Protein AF-A0A919ZZG9-F1 (afdb_monomer_lite)

Foldseek 3Di:
DVVLLVDPDDPVQQPDQQSQLLNLLVQQCVPPQLVVQASPPSPQCQVRQVVVRHQFPDDRVCSRRVGQDQPGGDPPRPDRGDGSVVVNPDPDDDD

pLDDT: mean 75.96, std 9.7, range [46.22, 88.25]

Secondary structure (DSSP, 8-state):
--HHHHS---HHHHH-HHHHHHHHHHHHHTSTTTTTTS---SS-THHHHHTS--SB-S-HHHHHS-TT--TTB-TT-SSPPPPHHHHTTSPP---

Structure (mmCIF, N/CA/C/O backbone):
data_AF-A0A919ZZG9-F1
#
_entry.id   AF-A0A919ZZG9-F1
#
loop_
_atom_site.group_PDB
_atom_site.id
_atom_site.type_symbol
_atom_site.label_atom_id
_atom_site.label_alt_id
_atom_site.label_comp_id
_atom_site.label_asym_id
_atom_site.label_entity_id
_atom_site.label_seq_id
_atom_site.pdbx_PDB_ins_code
_atom_site.Cartn_x
_atom_site.Cartn_y
_atom_site.Cartn_z
_atom_site.occupancy
_atom_site.B_iso_or_equiv
_atom_site.auth_seq_id
_atom_site.auth_comp_id
_atom_site.auth_asym_id
_atom_site.auth_atom_id
_atom_site.pdbx_PDB_model_num
ATOM 1 N N . MET A 1 1 ? 15.602 -6.439 0.770 1.00 57.50 1 MET A N 1
ATOM 2 C CA . MET A 1 1 ? 14.190 -6.590 0.346 1.00 57.50 1 MET A CA 1
ATOM 3 C C . MET A 1 1 ? 13.595 -5.289 -0.226 1.00 57.50 1 MET A C 1
ATOM 5 O O . MET A 1 1 ? 12.746 -5.370 -1.099 1.00 57.50 1 MET A O 1
ATOM 9 N N . HIS A 1 2 ? 14.146 -4.109 0.107 1.00 62.72 2 HIS A N 1
ATOM 10 C CA . HIS A 1 2 ? 13.925 -2.847 -0.631 1.00 62.72 2 HIS A CA 1
ATOM 11 C C . HIS A 1 2 ? 14.137 -2.975 -2.155 1.00 62.72 2 HIS A C 1
ATOM 13 O O . HIS A 1 2 ? 13.310 -2.518 -2.930 1.00 62.72 2 HIS A O 1
ATOM 19 N N . PHE A 1 3 ? 15.196 -3.670 -2.593 1.00 60.53 3 PHE A N 1
ATOM 20 C CA . PHE A 1 3 ? 15.507 -3.868 -4.018 1.00 60.53 3 PHE A CA 1
ATOM 21 C C . PHE A 1 3 ? 14.343 -4.476 -4.820 1.00 60.53 3 PHE A C 1
ATOM 23 O O . PHE A 1 3 ? 14.013 -3.981 -5.890 1.00 60.53 3 PHE A O 1
ATOM 30 N N . CYS A 1 4 ? 13.634 -5.470 -4.271 1.00 59.09 4 CYS A N 1
ATOM 31 C CA . CYS A 1 4 ? 12.480 -6.092 -4.932 1.00 59.09 4 CYS A CA 1
ATOM 32 C C . CYS A 1 4 ? 11.297 -5.128 -5.137 1.00 59.09 4 CYS A C 1
ATOM 34 O O . CYS A 1 4 ? 10.403 -5.430 -5.924 1.00 59.09 4 CYS A O 1
ATOM 36 N N . CYS A 1 5 ? 11.275 -3.989 -4.435 1.00 61.12 5 CYS A N 1
ATOM 37 C CA . CYS A 1 5 ? 10.258 -2.951 -4.598 1.00 61.12 5 CYS A CA 1
ATOM 38 C C . CYS A 1 5 ? 10.555 -2.008 -5.777 1.00 61.12 5 CYS A C 1
ATOM 40 O O . CYS A 1 5 ? 9.626 -1.369 -6.262 1.00 61.12 5 CYS A O 1
ATOM 42 N N . HIS A 1 6 ? 11.808 -1.976 -6.250 1.00 67.50 6 HIS A N 1
ATOM 43 C CA . HIS A 1 6 ? 12.262 -1.212 -7.423 1.00 67.50 6 HIS A CA 1
ATOM 44 C C . HIS A 1 6 ? 12.382 -2.053 -8.691 1.00 67.50 6 HIS A C 1
ATOM 46 O O . HIS A 1 6 ? 12.569 -1.509 -9.772 1.00 67.50 6 HIS A O 1
ATOM 52 N N . VAL A 1 7 ? 12.276 -3.379 -8.578 1.00 68.06 7 VAL A N 1
ATOM 53 C CA . VAL A 1 7 ? 12.209 -4.248 -9.755 1.00 68.06 7 VAL A CA 1
ATOM 54 C C . VAL A 1 7 ? 10.914 -3.960 -10.515 1.00 68.06 7 VAL A C 1
ATOM 56 O O . VAL A 1 7 ? 9.836 -3.834 -9.914 1.00 68.06 7 VAL A O 1
ATOM 59 N N . ASP A 1 8 ? 11.036 -3.896 -11.841 1.00 65.25 8 ASP A N 1
ATOM 60 C CA . ASP A 1 8 ? 9.913 -3.709 -12.751 1.00 65.25 8 ASP A CA 1
ATOM 61 C C . ASP A 1 8 ? 8.792 -4.717 -12.508 1.00 65.25 8 ASP A C 1
ATOM 63 O O . ASP A 1 8 ? 8.984 -5.845 -12.029 1.00 65.25 8 ASP A O 1
ATOM 67 N N . GLU A 1 9 ? 7.579 -4.279 -12.827 1.00 66.62 9 GLU A N 1
ATOM 68 C CA . GLU A 1 9 ? 6.362 -5.004 -12.506 1.00 66.62 9 GLU A CA 1
ATOM 69 C C . GLU A 1 9 ? 6.245 -6.296 -13.329 1.00 66.62 9 GLU A C 1
ATOM 71 O O . GLU A 1 9 ? 5.689 -6.340 -14.421 1.00 66.62 9 GLU A O 1
ATOM 76 N N . ASN A 1 10 ? 6.773 -7.384 -12.772 1.00 72.12 10 ASN A N 1
ATOM 77 C CA . ASN A 1 10 ? 6.741 -8.713 -13.367 1.00 72.12 10 ASN A CA 1
ATOM 78 C C . ASN A 1 10 ? 5.590 -9.557 -12.806 1.00 72.12 10 ASN A C 1
ATOM 80 O O . ASN A 1 10 ? 5.171 -9.400 -11.655 1.00 72.12 10 ASN A O 1
ATOM 84 N N . ARG A 1 11 ? 5.119 -10.540 -13.591 1.00 71.88 11 ARG A N 1
ATOM 85 C CA . ARG A 1 11 ? 4.068 -11.488 -13.162 1.00 71.88 11 ARG A CA 1
ATOM 86 C C . ARG A 1 11 ? 4.420 -12.158 -11.827 1.00 71.88 11 ARG A C 1
ATOM 88 O O . ARG A 1 11 ? 3.536 -12.337 -10.998 1.00 71.88 11 ARG A O 1
ATOM 95 N N . PHE A 1 12 ? 5.697 -12.455 -11.598 1.00 73.94 12 PHE A N 1
ATOM 96 C CA . PHE A 1 12 ? 6.202 -13.032 -10.352 1.00 73.94 12 PHE A CA 1
ATOM 97 C C . PHE A 1 12 ? 6.003 -12.101 -9.141 1.00 73.94 12 PHE A C 1
ATOM 99 O O . PHE A 1 12 ? 5.351 -12.475 -8.168 1.00 73.94 12 PHE A O 1
ATOM 106 N N . VAL A 1 13 ? 6.473 -10.854 -9.238 1.00 70.50 13 VAL A N 1
ATOM 107 C CA . VAL A 1 13 ? 6.382 -9.838 -8.170 1.00 70.50 13 VAL A CA 1
ATOM 108 C C . VAL A 1 13 ? 4.924 -9.499 -7.843 1.00 70.50 13 VAL A C 1
ATOM 110 O O . VAL A 1 13 ? 4.578 -9.286 -6.683 1.00 70.50 13 VAL A O 1
ATOM 113 N N . ARG A 1 14 ? 4.046 -9.517 -8.854 1.00 70.94 14 ARG A N 1
ATOM 114 C CA . ARG A 1 14 ? 2.612 -9.242 -8.699 1.00 70.94 14 ARG A CA 1
ATOM 115 C C . ARG A 1 14 ? 1.860 -10.330 -7.920 1.00 70.94 14 ARG A C 1
ATOM 117 O O . ARG A 1 14 ? 0.935 -10.002 -7.177 1.00 70.94 14 ARG A O 1
ATOM 124 N N . HIS A 1 15 ? 2.240 -11.600 -8.081 1.00 75.75 15 HIS A N 1
ATOM 125 C CA . HIS A 1 15 ? 1.529 -12.742 -7.483 1.00 75.75 15 HIS A CA 1
ATOM 126 C C . HIS A 1 15 ? 2.110 -13.207 -6.144 1.00 75.75 15 HIS A C 1
ATOM 128 O O . HIS A 1 15 ? 1.449 -13.959 -5.434 1.00 75.75 15 HIS A O 1
ATOM 134 N N . MET A 1 16 ? 3.307 -12.754 -5.759 1.00 81.44 16 MET A N 1
ATOM 135 C CA . MET A 1 16 ? 3.857 -13.047 -4.436 1.00 81.44 16 MET A CA 1
ATOM 136 C C . MET A 1 16 ? 3.221 -12.147 -3.361 1.00 81.44 16 MET A C 1
ATOM 138 O O . MET A 1 16 ? 3.495 -10.944 -3.345 1.00 81.44 16 MET A O 1
ATOM 142 N N . PRO A 1 17 ? 2.431 -12.703 -2.422 1.00 74.06 17 PRO A N 1
ATOM 143 C CA . PRO A 1 17 ? 1.581 -11.931 -1.508 1.00 74.06 17 PRO A CA 1
ATOM 144 C C . PRO A 1 17 ? 2.355 -11.134 -0.442 1.00 74.06 17 PRO A C 1
ATOM 146 O O . PRO A 1 17 ? 1.824 -10.195 0.144 1.00 74.06 17 PRO A O 1
ATOM 149 N N . PHE A 1 18 ? 3.614 -11.486 -0.182 1.00 80.44 18 PHE A N 1
ATOM 150 C CA . PHE A 1 18 ? 4.483 -10.710 0.703 1.00 80.44 18 PHE A CA 1
ATOM 151 C C . PHE A 1 18 ? 5.154 -9.560 -0.060 1.00 80.44 18 PHE A C 1
ATOM 153 O O . PHE A 1 18 ? 5.085 -8.403 0.345 1.00 80.44 18 PHE A O 1
ATOM 160 N N . ILE A 1 19 ? 5.738 -9.857 -1.225 1.00 79.38 19 ILE A N 1
ATOM 161 C CA . ILE A 1 19 ? 6.473 -8.874 -2.033 1.00 79.38 19 ILE A CA 1
ATOM 162 C C . ILE A 1 19 ? 5.548 -7.771 -2.562 1.00 79.38 19 ILE A C 1
ATOM 164 O O . ILE A 1 19 ? 5.913 -6.597 -2.526 1.00 79.38 19 ILE A O 1
ATOM 168 N N . ASN A 1 20 ? 4.336 -8.111 -3.009 1.00 82.62 20 ASN A N 1
ATOM 169 C CA . ASN A 1 20 ? 3.384 -7.104 -3.473 1.00 82.62 20 ASN A CA 1
ATOM 170 C C . ASN A 1 20 ? 2.948 -6.156 -2.332 1.00 82.62 20 ASN A C 1
ATOM 172 O O . ASN A 1 20 ? 2.885 -4.940 -2.515 1.00 82.62 20 ASN A O 1
ATOM 176 N N . THR A 1 21 ? 2.749 -6.673 -1.123 1.00 84.12 21 THR A N 1
ATOM 177 C CA . THR A 1 21 ? 2.402 -5.873 0.053 1.00 84.12 21 THR A CA 1
ATOM 178 C C . THR A 1 21 ? 3.523 -4.906 0.415 1.00 84.12 21 THR A C 1
ATOM 180 O O . THR A 1 21 ? 3.272 -3.727 0.662 1.00 84.12 21 THR A O 1
ATOM 183 N N . LEU A 1 22 ? 4.765 -5.382 0.379 1.00 81.62 22 LEU A N 1
ATOM 184 C CA . LEU A 1 22 ? 5.951 -4.589 0.695 1.00 81.62 22 LEU A CA 1
ATOM 185 C C . LEU A 1 22 ? 6.209 -3.506 -0.343 1.00 81.62 22 LEU A C 1
ATOM 187 O O . LEU A 1 22 ? 6.510 -2.373 0.017 1.00 81.62 22 LEU A O 1
ATOM 191 N N . ARG A 1 23 ? 5.991 -3.809 -1.624 1.00 82.06 23 ARG A N 1
ATOM 192 C CA . ARG A 1 23 ? 6.093 -2.813 -2.693 1.00 82.06 23 ARG A CA 1
ATOM 193 C C . ARG A 1 23 ? 5.046 -1.708 -2.531 1.00 82.06 23 ARG A C 1
ATOM 195 O O . ARG A 1 23 ? 5.375 -0.538 -2.683 1.00 82.06 23 ARG A O 1
ATOM 202 N N . ARG A 1 24 ? 3.808 -2.041 -2.139 1.00 84.69 24 ARG A N 1
ATOM 203 C CA . ARG A 1 24 ? 2.790 -1.034 -1.774 1.00 84.69 24 ARG A CA 1
ATOM 204 C C . ARG A 1 24 ? 3.217 -0.206 -0.568 1.00 84.69 24 ARG A C 1
ATOM 206 O O . ARG A 1 24 ? 3.126 1.013 -0.613 1.00 84.69 24 ARG A O 1
ATOM 213 N N . HIS A 1 25 ? 3.670 -0.867 0.490 1.00 84.00 25 HIS A N 1
ATOM 214 C CA . HIS A 1 25 ? 4.116 -0.220 1.720 1.00 84.00 25 HIS A CA 1
ATOM 215 C C . HIS A 1 25 ? 5.254 0.776 1.448 1.00 84.00 25 HIS A C 1
ATOM 217 O O . HIS A 1 25 ? 5.197 1.917 1.898 1.00 84.00 25 HIS A O 1
ATOM 223 N N . HIS A 1 26 ? 6.217 0.381 0.615 1.00 84.00 26 HIS A N 1
ATOM 224 C CA . HIS A 1 26 ? 7.315 1.220 0.151 1.00 84.00 26 HIS A CA 1
ATOM 225 C C . HIS A 1 26 ? 6.846 2.435 -0.659 1.00 84.00 26 HIS A C 1
ATOM 227 O O . HIS A 1 26 ? 7.258 3.561 -0.396 1.00 84.00 26 HIS A O 1
ATOM 233 N N . VAL A 1 27 ? 5.953 2.226 -1.629 1.00 82.25 27 VAL A N 1
ATOM 234 C CA . VAL A 1 27 ? 5.391 3.317 -2.441 1.00 82.25 27 VAL A CA 1
ATOM 235 C C . VAL A 1 27 ? 4.581 4.284 -1.576 1.00 82.25 27 VAL A C 1
ATOM 237 O O . VAL A 1 27 ? 4.658 5.496 -1.771 1.00 82.25 27 VAL A O 1
ATOM 240 N N . ALA A 1 28 ? 3.852 3.771 -0.583 1.00 83.44 28 ALA A N 1
ATOM 241 C CA . ALA A 1 28 ? 3.135 4.593 0.382 1.00 83.44 28 ALA A CA 1
ATOM 242 C C . ALA A 1 28 ? 4.086 5.421 1.257 1.00 83.44 28 ALA A C 1
ATOM 244 O O . ALA A 1 28 ? 3.833 6.606 1.457 1.00 83.44 28 ALA A O 1
ATOM 245 N N . HIS A 1 29 ? 5.206 4.838 1.690 1.00 82.69 29 HIS A N 1
ATOM 246 C CA . HIS A 1 29 ? 6.280 5.565 2.366 1.00 82.69 29 HIS A CA 1
ATOM 247 C C . HIS A 1 29 ? 6.890 6.657 1.467 1.00 82.69 29 HIS A C 1
ATOM 249 O O . HIS A 1 29 ? 7.176 7.750 1.931 1.00 82.69 29 HIS A O 1
ATOM 255 N N . HIS A 1 30 ? 7.007 6.446 0.155 1.00 80.12 30 HIS A N 1
ATOM 256 C CA . HIS A 1 30 ? 7.490 7.491 -0.758 1.00 80.12 30 HIS A CA 1
ATOM 257 C C . HIS A 1 30 ? 6.500 8.638 -1.024 1.00 80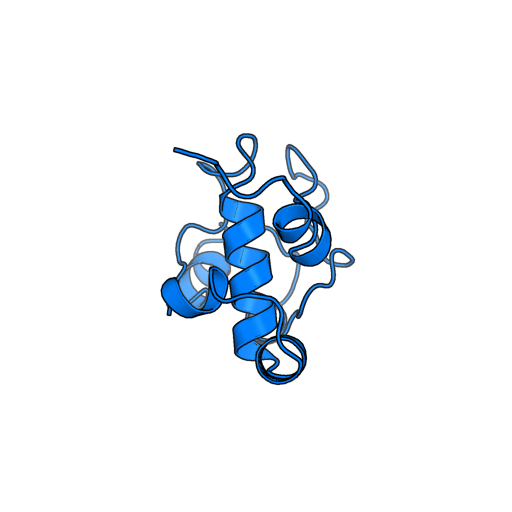.12 30 HIS A C 1
ATOM 259 O O . HIS A 1 30 ? 6.866 9.634 -1.658 1.00 80.12 30 HIS A O 1
ATOM 265 N N . ASN A 1 31 ? 5.260 8.559 -0.535 1.00 81.25 31 ASN A N 1
ATOM 266 C CA . ASN A 1 31 ? 4.340 9.686 -0.607 1.00 81.25 31 ASN A CA 1
ATOM 267 C C . ASN A 1 31 ? 4.832 10.804 0.325 1.00 81.25 31 ASN A C 1
ATOM 269 O O . ASN A 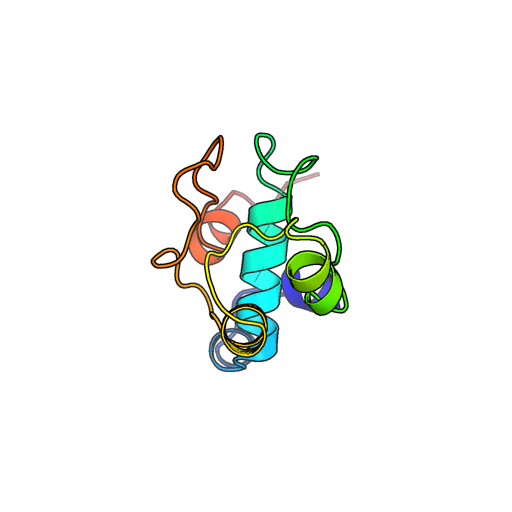1 31 ? 4.833 10.641 1.541 1.00 81.25 31 ASN A O 1
ATOM 273 N N . ARG A 1 32 ? 5.216 11.960 -0.236 1.00 76.56 32 ARG A N 1
ATOM 274 C CA . ARG A 1 32 ? 5.782 13.102 0.513 1.00 76.56 32 ARG A CA 1
ATOM 275 C C . ARG A 1 32 ? 4.932 13.535 1.713 1.00 76.56 32 ARG A C 1
ATOM 277 O O . ARG A 1 32 ? 5.481 14.016 2.694 1.00 76.56 32 ARG A O 1
ATOM 284 N N . SER A 1 33 ? 3.614 13.358 1.642 1.00 77.56 33 SER A N 1
ATOM 285 C CA . SER A 1 33 ? 2.691 13.705 2.728 1.00 77.56 33 SER A CA 1
ATOM 286 C C . SER A 1 33 ? 2.662 12.690 3.878 1.00 77.56 33 SER A C 1
ATOM 288 O O . SER A 1 33 ? 2.132 13.015 4.933 1.00 77.56 33 SER A O 1
ATOM 290 N N . LEU A 1 34 ? 3.182 11.476 3.669 1.00 78.50 34 LEU A N 1
ATOM 291 C CA . LEU A 1 34 ? 3.115 10.334 4.594 1.00 78.50 34 LEU A CA 1
ATOM 292 C C . LEU A 1 34 ? 4.499 9.807 5.015 1.00 78.50 34 LEU A C 1
ATOM 294 O O . LEU A 1 34 ? 4.610 9.127 6.031 1.00 78.50 34 LEU A O 1
ATOM 298 N N . MET A 1 35 ? 5.547 10.136 4.254 1.00 78.75 35 MET A N 1
ATOM 299 C CA . MET A 1 35 ? 6.910 9.598 4.363 1.00 78.75 35 MET A CA 1
ATOM 300 C C . MET A 1 35 ? 7.534 9.682 5.756 1.00 78.75 35 MET A C 1
ATOM 302 O O . MET A 1 35 ? 8.328 8.822 6.112 1.00 78.75 35 MET A O 1
ATOM 306 N N . MET A 1 36 ? 7.188 10.706 6.537 1.00 80.00 36 MET A N 1
ATOM 307 C CA . MET A 1 36 ? 7.745 10.922 7.878 1.00 80.00 36 MET A CA 1
ATOM 308 C C . MET A 1 36 ? 6.842 10.412 9.007 1.00 80.00 36 MET A C 1
ATOM 310 O O . MET A 1 36 ? 7.213 10.513 10.172 1.00 80.00 36 MET A O 1
ATOM 314 N N . GLU A 1 37 ? 5.652 9.904 8.686 1.00 76.06 37 GLU A N 1
ATOM 315 C CA . GLU A 1 37 ? 4.611 9.597 9.675 1.00 76.06 37 GLU A CA 1
ATOM 316 C C . GLU A 1 37 ? 4.260 8.113 9.718 1.00 76.06 37 GLU A C 1
ATOM 318 O O . GLU A 1 37 ? 3.910 7.597 10.780 1.00 76.06 37 GLU A O 1
ATOM 323 N N . VAL A 1 38 ? 4.344 7.424 8.577 1.00 82.12 38 VAL A N 1
ATOM 324 C CA . VAL A 1 38 ? 3.927 6.027 8.462 1.00 82.12 38 VAL A CA 1
ATOM 325 C C . VAL A 1 38 ? 4.885 5.188 7.618 1.00 82.12 38 VAL A C 1
ATOM 327 O O . VAL A 1 38 ? 5.583 5.696 6.739 1.00 82.12 38 VAL A O 1
ATOM 330 N N . ASN A 1 39 ? 4.852 3.872 7.846 1.00 81.75 39 ASN A N 1
A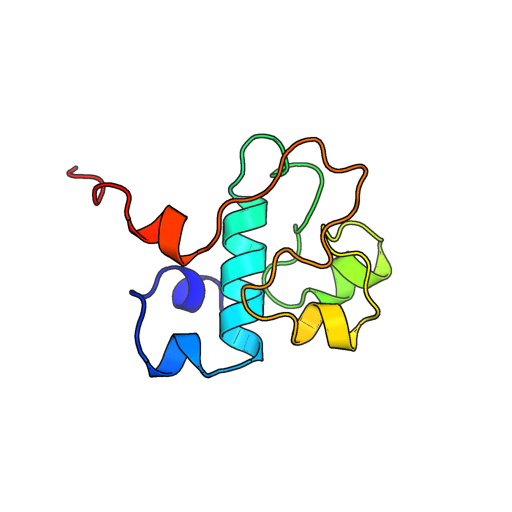TOM 331 C CA . ASN A 1 39 ? 5.527 2.854 7.039 1.00 81.75 39 ASN A CA 1
ATOM 332 C C . ASN A 1 39 ? 7.059 2.983 7.007 1.00 81.75 39 ASN A C 1
ATOM 334 O O . ASN A 1 39 ? 7.680 2.969 5.943 1.00 81.75 39 ASN A O 1
ATOM 338 N N . MET A 1 40 ? 7.673 3.127 8.184 1.00 77.69 40 MET A N 1
ATOM 339 C CA . MET A 1 40 ? 9.123 3.312 8.311 1.00 77.69 40 MET A CA 1
ATOM 340 C C . MET A 1 40 ? 9.883 1.978 8.296 1.00 77.69 40 MET A C 1
ATOM 342 O O . MET A 1 40 ? 11.076 1.945 7.983 1.00 77.69 40 MET A O 1
ATOM 346 N N . ASN A 1 41 ? 9.223 0.859 8.618 1.00 74.31 41 ASN A N 1
ATOM 347 C CA . ASN A 1 41 ? 9.859 -0.450 8.681 1.00 74.31 41 ASN A CA 1
ATOM 348 C C . ASN A 1 41 ? 9.666 -1.249 7.391 1.00 74.31 41 ASN A C 1
ATOM 350 O O . ASN A 1 41 ? 8.832 -2.147 7.268 1.00 74.31 41 ASN A O 1
ATOM 354 N N . LEU A 1 42 ? 10.550 -0.967 6.440 1.00 62.28 42 LEU A N 1
ATOM 355 C CA . LEU A 1 42 ? 10.497 -1.566 5.118 1.00 62.28 42 LEU A CA 1
ATOM 356 C C . LEU A 1 42 ? 10.848 -3.064 5.079 1.00 62.28 42 LEU A C 1
ATOM 358 O O . LEU A 1 42 ? 10.432 -3.750 4.152 1.00 62.28 42 LEU A O 1
ATOM 362 N N . THR A 1 43 ? 11.627 -3.587 6.033 1.00 58.31 43 THR A N 1
ATOM 363 C CA . THR A 1 43 ? 12.126 -4.978 5.975 1.00 58.31 43 THR A CA 1
ATOM 364 C C . THR A 1 43 ? 11.187 -5.958 6.673 1.00 58.31 43 THR A C 1
ATOM 366 O O . THR A 1 43 ? 10.977 -7.064 6.175 1.00 58.31 43 THR A O 1
ATOM 369 N N . PHE A 1 44 ? 10.584 -5.536 7.786 1.00 63.88 44 PHE A N 1
ATOM 370 C CA . PHE A 1 44 ? 9.591 -6.301 8.527 1.00 63.88 44 PHE A CA 1
ATOM 371 C C . PHE A 1 44 ? 8.507 -5.341 9.037 1.00 63.88 44 PHE A C 1
ATOM 373 O O . PHE A 1 44 ? 8.636 -4.813 10.145 1.00 63.88 44 PHE A O 1
ATOM 380 N N . PRO A 1 45 ? 7.391 -5.163 8.305 1.00 65.38 45 PRO A N 1
ATOM 381 C CA . PRO A 1 45 ? 6.313 -4.235 8.678 1.00 65.38 45 PRO A CA 1
ATOM 382 C C . PRO A 1 45 ? 5.537 -4.675 9.942 1.00 65.38 45 PRO A C 1
ATOM 384 O O . PRO A 1 45 ? 4.481 -4.138 10.266 1.00 65.38 45 PRO A O 1
ATOM 387 N N . ILE A 1 46 ? 6.072 -5.651 10.683 1.00 74.44 46 ILE A N 1
ATOM 388 C CA . 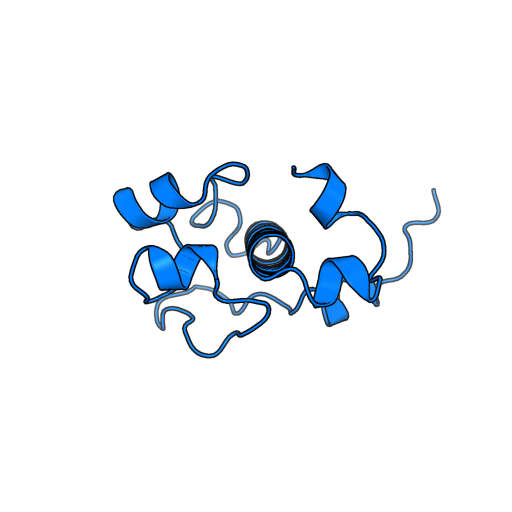ILE A 1 46 ? 5.646 -6.062 12.021 1.00 74.44 46 ILE A CA 1
ATOM 389 C C . ILE A 1 46 ? 5.797 -4.892 12.997 1.00 74.44 46 ILE A C 1
ATOM 391 O O . ILE A 1 46 ? 4.909 -4.675 13.816 1.00 74.44 46 ILE A O 1
ATOM 395 N N . ALA A 1 47 ? 6.885 -4.119 12.897 1.00 75.50 47 ALA A N 1
ATOM 396 C CA . ALA A 1 47 ? 7.101 -2.982 13.788 1.00 75.50 47 ALA A CA 1
ATOM 397 C C . ALA A 1 47 ? 6.094 -1.855 13.523 1.00 75.50 47 ALA A C 1
ATOM 399 O O . ALA A 1 47 ? 5.566 -1.297 14.473 1.00 75.50 47 ALA A O 1
ATOM 400 N N . ASP A 1 48 ? 5.763 -1.566 12.260 1.00 79.81 48 ASP A N 1
ATOM 401 C CA . ASP A 1 48 ? 4.760 -0.539 11.948 1.00 79.81 48 ASP A CA 1
ATOM 402 C C . ASP A 1 48 ? 3.356 -0.923 12.430 1.00 79.81 48 ASP A C 1
ATOM 404 O O . ASP A 1 48 ? 2.563 -0.061 12.806 1.00 79.81 48 ASP A O 1
ATOM 408 N N . TRP A 1 49 ? 3.045 -2.221 12.463 1.00 81.31 49 TRP A N 1
ATOM 409 C CA . TRP A 1 49 ? 1.832 -2.706 13.114 1.00 81.31 49 TRP A CA 1
ATOM 410 C C . TRP A 1 49 ? 1.918 -2.582 14.644 1.00 81.31 49 TRP A C 1
ATOM 412 O O . TRP A 1 49 ? 0.990 -2.066 15.262 1.00 81.31 49 TRP A O 1
ATOM 422 N N . LEU A 1 50 ? 3.038 -2.999 15.248 1.00 79.69 50 LEU A N 1
ATOM 423 C CA . LEU A 1 50 ? 3.245 -2.987 16.702 1.00 79.69 50 LEU A CA 1
ATOM 424 C C . LEU A 1 50 ? 3.228 -1.568 17.290 1.00 79.69 50 LEU A C 1
ATOM 426 O O . LEU A 1 50 ? 2.625 -1.341 18.334 1.00 79.69 50 LEU A O 1
ATOM 430 N N . PHE A 1 51 ? 3.873 -0.618 16.615 1.00 81.06 51 PHE A N 1
ATOM 431 C CA . PHE A 1 51 ? 3.940 0.789 17.015 1.00 81.06 51 PHE A CA 1
ATOM 432 C C . PHE A 1 51 ? 2.782 1.625 16.454 1.00 81.06 51 PHE A C 1
ATOM 434 O O . PHE A 1 51 ? 2.695 2.820 16.723 1.00 81.06 51 PHE A O 1
ATOM 441 N N . GLY A 1 52 ? 1.883 1.020 15.671 1.00 79.38 52 GLY A N 1
ATOM 442 C CA . GLY A 1 52 ? 0.727 1.701 15.088 1.00 79.38 52 GLY A CA 1
ATOM 443 C C . GLY A 1 52 ? 1.063 2.715 13.986 1.00 79.38 52 GLY A C 1
ATOM 444 O O . GLY A 1 52 ? 0.153 3.393 13.504 1.00 79.38 52 GLY A O 1
ATOM 445 N N . THR A 1 53 ? 2.320 2.787 13.544 1.00 84.56 53 THR A N 1
ATOM 446 C CA . THR A 1 53 ? 2.823 3.655 12.466 1.00 84.56 53 THR A CA 1
ATOM 447 C C . THR A 1 53 ? 2.553 3.099 11.070 1.00 84.56 53 THR A C 1
ATOM 449 O O . THR A 1 53 ? 3.104 3.585 10.092 1.00 84.56 53 THR A O 1
ATOM 452 N N . SER A 1 54 ? 1.707 2.080 10.921 1.00 85.38 54 SER A N 1
ATOM 453 C CA . SER A 1 54 ? 1.280 1.651 9.592 1.00 85.38 54 SER A CA 1
ATOM 454 C C . SER A 1 54 ? 0.128 2.486 9.040 1.00 85.38 54 SER A C 1
ATOM 456 O O . SER A 1 54 ? -0.744 2.949 9.778 1.00 85.38 54 SER A O 1
ATOM 458 N N . ASP A 1 55 ? 0.084 2.614 7.718 1.00 84.94 55 ASP A N 1
ATOM 459 C CA . ASP A 1 55 ? -1.007 3.237 6.976 1.00 84.94 55 ASP A CA 1
ATOM 460 C C . ASP A 1 55 ? -2.283 2.377 6.873 1.00 84.94 55 ASP A C 1
ATOM 462 O O . ASP A 1 55 ? -3.337 2.887 6.489 1.00 84.94 55 ASP A O 1
ATOM 466 N N . LEU A 1 56 ? -2.218 1.085 7.218 1.00 88.25 56 LEU A N 1
ATOM 467 C CA . LEU A 1 56 ? -3.357 0.166 7.136 1.00 88.25 56 LEU A CA 1
ATOM 468 C C . LEU A 1 56 ? -4.112 0.031 8.467 1.00 88.25 56 LEU A C 1
ATOM 470 O O . LEU A 1 56 ? -3.532 -0.074 9.544 1.00 88.25 56 LEU A O 1
ATOM 474 N N . ASN A 1 57 ? -5.437 -0.072 8.384 1.00 87.12 57 ASN A N 1
ATOM 475 C CA . ASN A 1 57 ? -6.327 -0.437 9.482 1.00 87.12 57 ASN A CA 1
ATOM 476 C C . ASN A 1 57 ? -6.646 -1.946 9.443 1.00 87.12 57 ASN A C 1
ATOM 478 O O . ASN A 1 57 ? -7.752 -2.364 9.095 1.00 87.12 57 ASN A O 1
ATOM 482 N N . ARG A 1 58 ? -5.641 -2.793 9.713 1.00 85.19 58 ARG A N 1
ATOM 483 C CA . ARG A 1 58 ? -5.774 -4.266 9.755 1.00 85.19 58 ARG A CA 1
ATOM 484 C C . ARG A 1 58 ? -4.972 -4.891 10.901 1.00 85.19 58 ARG A C 1
ATOM 486 O O . ARG A 1 58 ? -4.087 -4.270 11.471 1.00 85.19 58 ARG A O 1
ATOM 493 N N . GLY A 1 59 ? -5.218 -6.169 11.190 1.00 85.00 59 GLY A N 1
ATOM 494 C CA . GLY A 1 59 ? -4.314 -6.971 12.026 1.00 85.00 59 GLY A CA 1
ATOM 495 C C . GLY A 1 59 ? -2.963 -7.254 11.348 1.00 85.00 59 GLY A C 1
ATOM 496 O O . GLY A 1 59 ? -2.776 -6.946 10.167 1.00 85.00 59 GLY A O 1
ATOM 497 N N . LEU A 1 60 ? -2.052 -7.907 12.076 1.00 82.69 60 LEU A N 1
ATOM 498 C CA . LEU A 1 60 ? -0.690 -8.237 11.630 1.00 82.69 60 LEU A CA 1
ATOM 499 C C . LEU A 1 60 ? -0.653 -8.995 10.290 1.00 82.69 60 LEU A C 1
ATOM 501 O O . LEU A 1 60 ? 0.052 -8.601 9.365 1.00 82.69 60 LEU A O 1
ATOM 505 N N . LEU A 1 61 ? -1.465 -10.046 10.140 1.00 82.25 61 LEU A N 1
ATOM 506 C CA . LEU A 1 61 ? -1.549 -10.805 8.882 1.00 82.25 61 LEU A CA 1
ATOM 507 C C . LEU A 1 61 ? -2.064 -9.944 7.724 1.00 82.25 61 LEU A C 1
ATOM 509 O O . LEU A 1 61 ? -1.609 -10.074 6.591 1.00 82.25 61 LEU A O 1
ATOM 513 N N . GLY A 1 62 ? -2.982 -9.022 8.015 1.00 82.69 62 GLY A N 1
ATOM 514 C CA . GLY A 1 62 ? -3.476 -8.069 7.030 1.00 82.69 62 GLY A CA 1
ATOM 515 C C . GLY A 1 62 ? -2.411 -7.067 6.596 1.00 82.69 62 GLY A C 1
ATOM 516 O O . GLY A 1 62 ? -2.452 -6.645 5.453 1.00 82.69 62 GLY A O 1
ATOM 517 N N . HIS A 1 63 ? -1.453 -6.725 7.460 1.00 83.19 63 HIS A N 1
ATOM 518 C CA . HIS A 1 63 ? -0.315 -5.863 7.125 1.00 83.19 63 HIS A CA 1
ATOM 519 C C . HIS A 1 63 ? 0.750 -6.571 6.290 1.00 83.19 63 HIS A C 1
ATOM 521 O O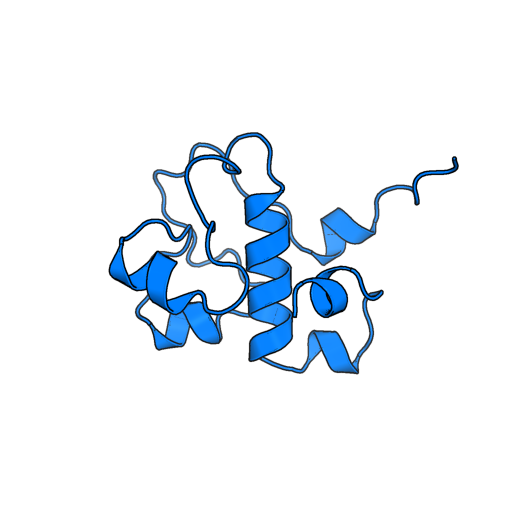 . HIS A 1 63 ? 1.400 -5.931 5.472 1.00 83.19 63 HIS A O 1
ATOM 527 N N . LEU A 1 64 ? 0.915 -7.882 6.480 1.00 82.19 64 LEU A N 1
ATOM 528 C CA . LEU A 1 64 ? 1.895 -8.695 5.753 1.00 82.19 64 LEU A CA 1
ATOM 529 C C . LEU A 1 64 ? 1.386 -9.164 4.381 1.00 82.19 64 LEU A C 1
ATOM 531 O O . LEU A 1 64 ? 2.190 -9.346 3.469 1.00 82.19 64 LEU A O 1
ATOM 535 N N . PHE A 1 65 ? 0.068 -9.336 4.227 1.00 84.81 65 PHE A N 1
ATOM 536 C CA . PHE A 1 65 ? -0.560 -9.926 3.036 1.00 84.81 65 PHE A CA 1
ATOM 537 C C . PHE A 1 65 ? -1.679 -9.058 2.433 1.00 84.81 65 PHE A C 1
ATOM 539 O O . PHE A 1 65 ? -2.655 -9.567 1.883 1.00 84.81 65 PHE A O 1
ATOM 546 N N . ASN A 1 66 ? -1.573 -7.733 2.540 1.00 85.19 66 ASN A N 1
ATOM 547 C CA . ASN A 1 66 ? -2.564 -6.803 1.987 1.00 85.19 66 ASN A CA 1
ATOM 548 C C . ASN A 1 66 ? -2.591 -6.768 0.444 1.00 85.19 66 ASN A C 1
ATOM 550 O O . ASN A 1 66 ? -3.591 -6.385 -0.167 1.00 85.19 66 ASN A O 1
ATOM 554 N N . GLY A 1 67 ? -1.466 -7.087 -0.190 1.00 85.00 67 GLY A N 1
ATOM 555 C CA . GLY A 1 67 ? -1.229 -6.845 -1.605 1.00 85.00 67 GLY A CA 1
ATOM 556 C C . GLY A 1 67 ? -1.206 -5.359 -1.951 1.00 85.00 67 GLY A C 1
ATOM 557 O O . GLY A 1 67 ? -0.764 -4.526 -1.160 1.00 85.00 67 GLY A O 1
ATOM 558 N N . TYR A 1 68 ? -1.706 -5.026 -3.143 1.00 82.69 68 TYR A N 1
ATOM 559 C CA . TYR A 1 68 ? -1.823 -3.649 -3.648 1.00 82.69 68 TYR A CA 1
ATOM 560 C C . TYR A 1 68 ? -3.137 -2.952 -3.260 1.00 82.69 68 TYR A C 1
ATOM 562 O O . TYR A 1 68 ? -3.417 -1.862 -3.748 1.00 82.69 68 TYR A O 1
ATOM 570 N N . SER A 1 69 ? -3.953 -3.562 -2.399 1.00 82.50 69 SER A N 1
ATOM 571 C CA . SER A 1 69 ? -5.259 -3.012 -2.029 1.00 82.50 69 SER A CA 1
ATOM 572 C C . SER A 1 69 ? -5.133 -1.727 -1.206 1.00 82.50 69 SER A C 1
ATOM 574 O O . SER A 1 69 ? -4.403 -1.682 -0.217 1.00 82.50 69 SER A O 1
ATOM 576 N N . THR A 1 70 ? -5.899 -0.699 -1.561 1.00 82.44 70 THR A N 1
ATOM 577 C CA . THR A 1 70 ? -6.057 0.545 -0.783 1.00 82.44 70 THR A CA 1
ATOM 578 C C . THR A 1 70 ? -7.338 0.555 0.059 1.00 82.44 70 THR A C 1
ATOM 580 O O . THR A 1 70 ? -7.610 1.520 0.762 1.00 82.44 70 THR A O 1
ATOM 583 N N . LYS A 1 71 ? -8.116 -0.538 0.058 1.00 83.88 71 LYS A N 1
ATOM 584 C CA . LYS A 1 71 ? -9.405 -0.634 0.770 1.00 83.88 71 LYS A CA 1
ATOM 585 C C . LYS A 1 71 ? -9.291 -0.461 2.288 1.00 83.88 71 LYS A C 1
ATOM 587 O O . LYS A 1 71 ? -10.257 -0.089 2.938 1.00 83.88 71 LYS A O 1
ATOM 592 N N . HIS A 1 72 ? -8.135 -0.796 2.851 1.00 86.25 72 HIS A N 1
ATOM 593 C CA . HIS A 1 72 ? -7.912 -0.806 4.295 1.00 86.25 72 HIS A CA 1
ATOM 594 C C . HIS A 1 72 ? -7.009 0.333 4.759 1.00 86.25 72 HIS A C 1
ATOM 596 O O . HIS A 1 72 ? -6.371 0.200 5.798 1.00 86.25 72 HIS A O 1
ATOM 602 N N . LEU A 1 73 ? -6.895 1.410 3.985 1.00 8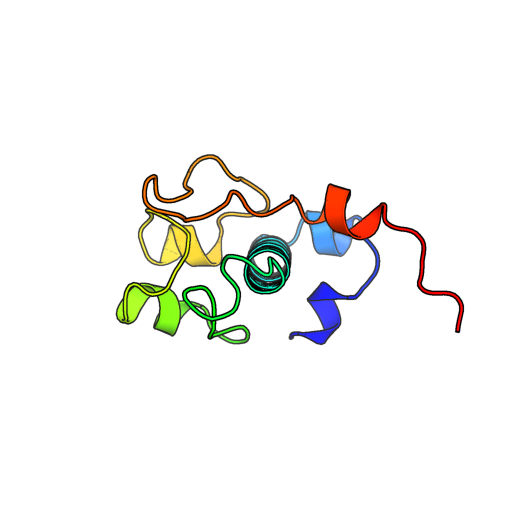7.38 73 LEU A N 1
ATOM 603 C CA . LEU A 1 73 ? -6.203 2.609 4.440 1.00 87.38 73 LEU A CA 1
ATOM 604 C C . LEU A 1 73 ? -6.922 3.193 5.660 1.00 87.38 73 LEU A C 1
ATOM 606 O O . LEU A 1 73 ? -8.146 3.124 5.753 1.00 87.38 73 LEU A O 1
ATOM 610 N N . LYS A 1 74 ? -6.161 3.738 6.609 1.00 86.19 74 LYS A N 1
ATOM 611 C CA . LYS A 1 74 ? -6.746 4.478 7.728 1.00 86.19 74 LYS A CA 1
ATOM 612 C C . LYS A 1 74 ? -7.369 5.787 7.225 1.00 86.19 74 LYS A C 1
ATOM 614 O O . LYS A 1 74 ? -6.789 6.472 6.385 1.00 86.19 74 LYS A O 1
ATOM 619 N N . ASP A 1 75 ? -8.510 6.167 7.793 1.00 82.88 75 ASP A N 1
ATOM 620 C CA . ASP A 1 75 ? -9.242 7.380 7.394 1.00 82.88 75 ASP A CA 1
ATOM 621 C C . ASP A 1 75 ? -8.543 8.680 7.827 1.00 82.88 75 ASP A C 1
ATOM 623 O O . ASP A 1 75 ? -8.816 9.750 7.294 1.00 82.88 75 ASP A O 1
ATOM 627 N N . ASN A 1 76 ? -7.615 8.596 8.785 1.00 81.31 76 ASN A N 1
ATOM 628 C CA . ASN A 1 76 ? -6.873 9.736 9.326 1.00 81.31 76 ASN A CA 1
ATOM 629 C C . ASN A 1 76 ? -5.545 10.016 8.598 1.00 81.31 76 ASN A C 1
ATOM 631 O O . ASN A 1 76 ? -4.715 10.770 9.109 1.00 81.31 76 ASN A O 1
ATOM 635 N N . LEU A 1 77 ? -5.310 9.405 7.434 1.00 83.06 77 LEU A N 1
ATOM 636 C CA . LEU A 1 77 ? -4.117 9.681 6.638 1.00 83.06 77 LEU A CA 1
ATOM 637 C C . LEU A 1 77 ? -4.201 11.073 6.004 1.00 83.06 77 LEU A C 1
ATOM 639 O O . LEU A 1 77 ? -5.214 11.453 5.423 1.00 83.06 77 LEU A O 1
ATOM 643 N N . ARG A 1 78 ? -3.086 11.809 6.030 1.00 81.38 78 ARG A N 1
ATOM 644 C CA . ARG A 1 78 ? -2.969 13.129 5.383 1.00 81.38 78 ARG A CA 1
ATOM 645 C C . ARG A 1 78 ? -3.132 13.097 3.861 1.00 81.38 78 ARG A C 1
ATOM 647 O O . ARG A 1 78 ? -3.334 14.135 3.239 1.00 81.38 78 ARG A O 1
ATOM 654 N N . SER A 1 79 ? -2.964 11.930 3.248 1.00 81.50 79 SER A N 1
ATOM 655 C CA . SER A 1 79 ? -2.989 11.721 1.803 1.00 81.50 79 SER A CA 1
ATOM 656 C C . SER A 1 79 ? -3.258 10.251 1.504 1.00 81.50 79 SER A C 1
ATOM 658 O O . SER A 1 79 ? -2.940 9.383 2.316 1.00 81.50 79 SER A O 1
ATOM 660 N N . GLN A 1 80 ? -3.807 9.957 0.326 1.00 80.38 80 GLN A N 1
ATOM 661 C CA . GLN A 1 80 ? -3.909 8.584 -0.155 1.00 80.38 80 GLN A CA 1
ATOM 662 C C . GLN A 1 80 ? -2.651 8.222 -0.959 1.00 80.38 80 GLN A C 1
ATOM 664 O O . GLN A 1 80 ? -2.307 8.927 -1.913 1.00 80.38 80 GLN A O 1
ATOM 669 N N . PRO A 1 81 ? -1.928 7.150 -0.592 1.00 80.56 81 PRO A N 1
ATOM 670 C CA . PRO A 1 81 ? -0.778 6.695 -1.357 1.00 80.56 81 PRO A CA 1
ATOM 671 C C . PRO A 1 81 ? -1.207 6.150 -2.721 1.00 80.56 81 PRO A C 1
ATOM 673 O O . PRO A 1 81 ? -2.224 5.466 -2.844 1.00 80.56 81 PRO A O 1
ATOM 676 N N . LYS A 1 82 ? -0.400 6.434 -3.748 1.00 77.88 82 LYS A N 1
ATOM 677 C CA . LYS A 1 82 ? -0.599 5.891 -5.097 1.00 77.88 82 LYS A CA 1
ATOM 678 C C . LYS A 1 82 ? -0.397 4.379 -5.101 1.00 77.88 82 LYS A C 1
ATOM 680 O O . LYS A 1 82 ? 0.383 3.842 -4.310 1.00 77.88 82 LYS A O 1
ATOM 685 N N . SER A 1 83 ? -1.057 3.690 -6.025 1.00 76.12 83 SER A N 1
ATOM 686 C CA . SER A 1 83 ? -0.769 2.274 -6.237 1.00 76.12 83 SER A CA 1
ATOM 687 C C . SER A 1 83 ? 0.637 2.096 -6.835 1.00 76.12 83 SER A C 1
ATOM 689 O O . SER A 1 83 ? 1.110 2.962 -7.577 1.00 76.12 83 SER A O 1
ATOM 691 N N . PRO A 1 84 ? 1.314 0.963 -6.580 1.00 73.75 84 PRO A N 1
ATOM 692 C CA . PRO A 1 84 ? 2.606 0.681 -7.205 1.00 73.75 84 PRO A CA 1
ATOM 693 C C . PRO A 1 84 ? 2.577 0.705 -8.735 1.00 73.75 84 PRO A C 1
ATOM 695 O O . PRO A 1 84 ? 3.551 1.132 -9.341 1.00 73.75 84 PRO A O 1
ATOM 698 N N . ILE A 1 85 ? 1.449 0.314 -9.337 1.00 72.62 85 ILE A N 1
ATOM 699 C CA . ILE A 1 85 ? 1.220 0.345 -10.790 1.00 72.62 85 ILE A CA 1
ATOM 700 C C . ILE A 1 85 ? 1.228 1.790 -11.312 1.00 72.62 85 ILE A C 1
ATOM 702 O O . ILE A 1 85 ? 1.738 2.072 -12.391 1.00 72.62 85 ILE A O 1
ATOM 706 N N . GLU A 1 86 ? 0.627 2.724 -10.577 1.00 72.94 86 GLU A N 1
ATOM 707 C CA . GLU A 1 86 ? 0.607 4.142 -10.956 1.00 72.94 86 GLU A CA 1
ATOM 708 C C . GLU A 1 86 ? 1.956 4.811 -10.715 1.00 72.94 86 GLU A C 1
ATOM 710 O O . GLU A 1 86 ? 2.377 5.640 -11.518 1.00 72.94 86 GLU A O 1
ATOM 715 N N . ALA A 1 87 ? 2.645 4.443 -9.633 1.00 70.25 87 ALA A N 1
ATOM 716 C CA . ALA A 1 87 ? 3.984 4.939 -9.344 1.00 70.25 87 ALA A CA 1
ATOM 717 C C . ALA A 1 87 ? 5.001 4.492 -10.410 1.00 70.25 87 ALA A C 1
ATOM 719 O O . ALA A 1 87 ? 5.843 5.292 -10.805 1.00 70.25 87 ALA A O 1
ATOM 720 N N . SER A 1 88 ? 4.880 3.265 -10.934 1.00 66.88 88 SER A N 1
ATOM 721 C CA . SER A 1 88 ? 5.755 2.749 -11.997 1.00 66.88 88 SER A CA 1
ATOM 722 C C . SER A 1 88 ? 5.421 3.261 -13.403 1.00 66.88 88 SER A C 1
ATOM 724 O O . SER A 1 88 ? 6.196 3.034 -14.322 1.00 66.88 88 SER A O 1
ATOM 726 N N . LYS A 1 89 ? 4.284 3.943 -13.602 1.00 65.44 89 LYS A N 1
ATOM 727 C CA . LYS A 1 89 ? 3.927 4.593 -14.881 1.00 65.44 89 LYS A CA 1
ATOM 728 C C . LYS A 1 89 ? 4.567 5.974 -15.066 1.00 65.44 89 LYS A C 1
ATOM 730 O O . LYS A 1 89 ? 4.362 6.594 -16.108 1.00 65.44 89 LYS A O 1
ATOM 735 N N . GLY A 1 90 ? 5.277 6.486 -14.059 1.00 59.69 90 GLY A N 1
ATOM 736 C CA . GLY A 1 90 ? 6.042 7.724 -14.194 1.00 59.69 90 GLY A CA 1
ATOM 737 C C . GLY A 1 90 ? 7.168 7.572 -15.224 1.00 59.69 90 GLY A C 1
ATOM 738 O O . GLY A 1 90 ? 7.636 6.454 -15.439 1.00 59.69 90 GLY A O 1
ATOM 739 N N . PRO A 1 91 ? 7.608 8.664 -15.877 1.00 53.62 91 PRO A N 1
ATOM 740 C CA . PRO A 1 91 ? 8.783 8.606 -16.735 1.00 53.62 91 PRO A CA 1
ATOM 741 C C . PRO A 1 91 ? 9.968 8.069 -15.926 1.00 53.62 91 PRO A C 1
ATOM 743 O O . PRO A 1 91 ? 10.189 8.500 -14.791 1.00 53.62 91 PRO A O 1
ATOM 746 N N . VAL A 1 92 ? 10.711 7.120 -16.503 1.00 55.56 92 VAL A N 1
ATOM 747 C CA . VAL A 1 92 ? 12.015 6.716 -15.965 1.00 55.56 92 VAL A CA 1
ATOM 748 C C . VAL A 1 92 ? 12.853 7.992 -15.888 1.00 55.56 92 VAL A C 1
ATOM 750 O O . VAL A 1 92 ? 12.914 8.698 -16.898 1.00 55.56 92 VAL A O 1
ATOM 753 N N . PRO A 1 93 ? 13.437 8.344 -14.728 1.00 46.22 93 PRO A N 1
ATOM 754 C CA . PRO A 1 93 ? 14.323 9.492 -14.644 1.00 46.22 93 PRO A CA 1
ATOM 755 C C . PRO A 1 93 ? 15.434 9.308 -15.678 1.00 46.22 93 PRO A C 1
ATOM 757 O O . PRO A 1 93 ? 16.243 8.391 -15.568 1.00 46.22 93 PRO A O 1
ATOM 760 N N . THR A 1 94 ? 15.416 10.122 -16.727 1.00 49.41 94 THR A N 1
ATOM 761 C CA . THR A 1 94 ? 16.566 10.285 -17.608 1.00 49.41 94 THR A CA 1
ATOM 762 C C . THR A 1 94 ? 17.540 11.177 -16.856 1.00 49.41 94 THR A C 1
ATOM 764 O O . THR A 1 94 ? 17.152 12.286 -16.476 1.00 49.41 94 THR A O 1
ATOM 767 N N . GLU A 1 95 ? 18.727 10.643 -16.570 1.00 49.34 95 GLU A N 1
ATOM 768 C CA . GLU A 1 95 ? 19.852 11.379 -15.975 1.00 49.34 95 GLU A CA 1
ATOM 769 C C . GLU A 1 95 ? 20.173 12.675 -16.733 1.00 49.34 95 GLU A C 1
ATOM 771 O O . GLU A 1 95 ? 20.014 12.695 -17.978 1.00 49.34 95 GLU A O 1
#

Sequence (95 aa):
MHFCCHVDENRFVRHMPFINTLRRHHVAHHNRSLMMEVNMNLTFPIADWLFGTSDLNRGLLGHLFNGYSTKHLKDNLRSQPKSPIEASKGPVPTE

Radius of gyration: 12.67 Å; chains: 1; bounding box: 29×27×35 Å